Protein A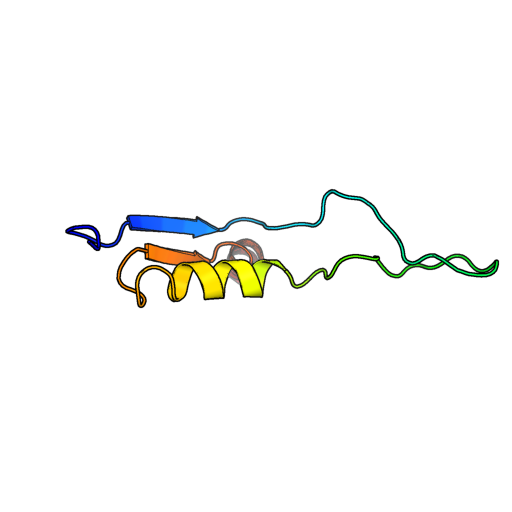F-A0A382A3J3-F1 (afdb_monomer_lite)

Foldseek 3Di:
DADPQAAEDEDADDADPPQAADDDDPDDGPHHPDDRCVVVVVQVCCCCPPPNRHHDYHYNNCVVVVVVVD

Radius of gyration: 17.07 Å; chains: 1; bounding box: 42×14×47 Å

Organism: NCBI:txid408172

InterPro domains:
  IPR005534 Curli production assembly/transport component CsgG [PF03783] (3-70)

Secondary structure (DSSP, 8-state):
---SSPEEEEE------S-PBPP-SSS---SBSS-TTHHHHHHHHHHHHHHHTSEEEEE-TTHHHHHH--

Structure (mmCIF, N/CA/C/O backbone):
data_AF-A0A382A3J3-F1
#
_entry.id   AF-A0A382A3J3-F1
#
loop_
_atom_site.group_PDB
_atom_site.id
_atom_site.type_symbol
_atom_site.label_atom_id
_atom_site.label_alt_id
_atom_site.label_comp_id
_atom_site.label_asym_id
_atom_site.label_entity_id
_atom_site.label_seq_id
_atom_site.pdbx_PDB_ins_code
_atom_site.Cartn_x
_atom_s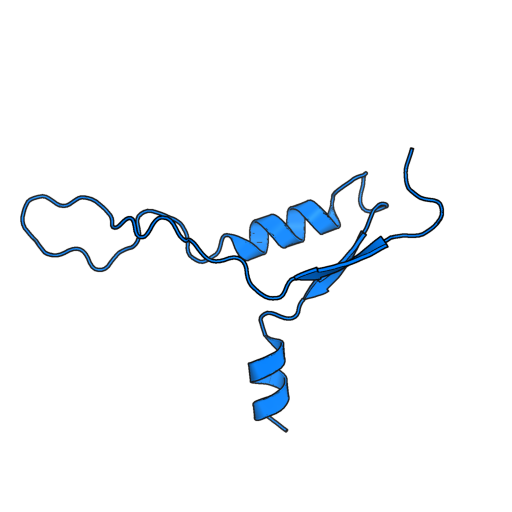ite.Cartn_y
_atom_site.Cartn_z
_atom_site.occupancy
_atom_site.B_iso_or_equiv
_atom_site.auth_seq_id
_atom_site.auth_comp_id
_atom_site.auth_asym_id
_atom_site.auth_atom_id
_atom_site.pdbx_PDB_model_num
ATOM 1 N N . MET A 1 1 ? -20.376 -2.937 7.499 1.00 82.12 1 MET A N 1
ATOM 2 C CA . MET A 1 1 ? -20.104 -2.690 8.934 1.00 82.12 1 MET A CA 1
ATOM 3 C C . MET A 1 1 ? -18.605 -2.873 9.169 1.00 82.12 1 MET A C 1
ATOM 5 O O . MET A 1 1 ? -18.059 -3.787 8.562 1.00 82.12 1 MET A O 1
ATOM 9 N N . PRO A 1 2 ? -17.906 -1.994 9.909 1.00 88.50 2 PRO A N 1
ATOM 10 C CA . PRO A 1 2 ? -16.501 -2.222 10.257 1.00 88.50 2 PRO A CA 1
ATOM 11 C C . PRO A 1 2 ? -16.362 -3.393 11.247 1.00 88.50 2 PRO A C 1
ATOM 13 O O . PRO A 1 2 ? -17.330 -3.695 11.948 1.00 88.50 2 PRO A O 1
ATOM 16 N N . PRO A 1 3 ? -15.191 -4.051 11.309 1.00 92.44 3 PRO A N 1
ATOM 17 C CA . PRO A 1 3 ? -14.946 -5.110 12.282 1.00 92.44 3 PRO A CA 1
ATOM 18 C C . PRO A 1 3 ? -14.968 -4.552 13.712 1.00 92.44 3 PRO A C 1
ATOM 20 O O . PRO A 1 3 ? -14.692 -3.371 13.929 1.00 92.44 3 PRO A O 1
ATOM 23 N N . VAL A 1 4 ? -15.272 -5.415 14.688 1.00 94.38 4 VAL A N 1
ATOM 24 C CA . VAL A 1 4 ? -15.287 -5.055 16.122 1.00 94.38 4 VAL A CA 1
ATOM 25 C C . VAL A 1 4 ? -13.921 -4.519 16.568 1.00 94.38 4 VAL A C 1
ATOM 27 O O . VAL A 1 4 ? -13.844 -3.568 17.341 1.00 94.38 4 VAL A O 1
ATOM 30 N N . GLN A 1 5 ? -12.842 -5.082 16.022 1.00 95.06 5 GLN A N 1
ATOM 31 C CA . GLN A 1 5 ? -11.473 -4.618 16.208 1.00 95.06 5 GLN A CA 1
ATOM 32 C C . GLN A 1 5 ? -10.792 -4.453 14.849 1.00 95.06 5 GLN A C 1
ATOM 34 O O . GLN A 1 5 ? -11.025 -5.239 13.931 1.00 95.06 5 GLN A O 1
ATOM 39 N N . LYS A 1 6 ? -9.922 -3.442 14.721 1.00 96.31 6 LYS A N 1
ATOM 40 C CA . LYS A 1 6 ? -9.090 -3.285 13.522 1.00 96.31 6 LYS A CA 1
ATOM 41 C C . LYS A 1 6 ? -8.236 -4.532 13.317 1.00 96.31 6 LYS A C 1
ATOM 43 O O . LYS A 1 6 ? -7.549 -4.965 14.238 1.00 96.31 6 LYS A O 1
ATOM 48 N N . VAL A 1 7 ? -8.232 -5.051 12.097 1.00 96.88 7 VAL A N 1
ATOM 49 C CA .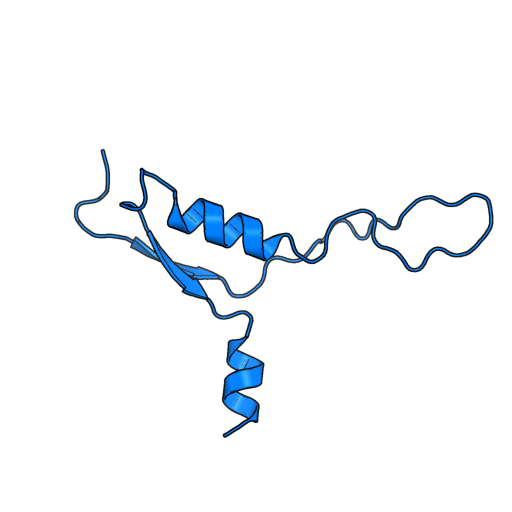 VAL A 1 7 ? -7.431 -6.217 11.728 1.00 96.88 7 VAL A CA 1
ATOM 50 C C . VAL A 1 7 ? -5.973 -5.780 11.532 1.00 96.88 7 VAL A C 1
ATOM 52 O O . VAL A 1 7 ? -5.723 -4.878 10.724 1.00 96.88 7 VAL A O 1
ATOM 55 N N . PRO A 1 8 ? -4.999 -6.368 12.250 1.00 96.19 8 PRO A N 1
ATOM 56 C CA . PRO A 1 8 ? -3.585 -6.102 12.010 1.00 96.19 8 PRO A CA 1
ATOM 57 C C . PRO A 1 8 ? -3.158 -6.646 10.646 1.00 96.19 8 PRO A C 1
ATOM 59 O O . PRO A 1 8 ? -3.436 -7.799 10.322 1.00 96.19 8 PRO A O 1
ATOM 62 N N . ILE A 1 9 ? -2.458 -5.836 9.854 1.00 95.12 9 ILE A N 1
ATOM 63 C CA . ILE A 1 9 ? -1.908 -6.253 8.561 1.00 95.12 9 ILE A CA 1
ATOM 64 C C . ILE A 1 9 ? -0.488 -5.724 8.393 1.00 95.12 9 ILE A C 1
ATOM 66 O O . ILE A 1 9 ? -0.219 -4.553 8.659 1.00 95.12 9 ILE A O 1
ATOM 70 N N . ALA A 1 10 ? 0.419 -6.584 7.934 1.00 94.50 10 ALA A N 1
ATOM 71 C CA . ALA A 1 10 ? 1.798 -6.221 7.631 1.00 94.50 10 ALA A CA 1
ATOM 72 C C . ALA A 1 10 ? 2.031 -6.224 6.117 1.00 94.50 10 ALA A C 1
ATOM 74 O O . ALA A 1 10 ? 1.763 -7.222 5.450 1.00 94.50 10 ALA A O 1
ATOM 75 N N . VAL A 1 11 ? 2.558 -5.121 5.581 1.00 93.31 11 VAL A N 1
ATOM 76 C CA . VAL A 1 11 ? 2.955 -5.020 4.168 1.00 93.31 11 VAL A CA 1
ATOM 77 C C . VAL A 1 11 ? 4.475 -5.107 4.075 1.00 93.31 11 VAL A C 1
ATOM 79 O O . VAL A 1 11 ? 5.180 -4.209 4.543 1.00 93.31 11 VAL A O 1
ATOM 82 N N . TYR A 1 12 ? 4.965 -6.196 3.479 1.00 91.06 12 TYR A N 1
ATOM 83 C CA . TYR A 1 12 ? 6.395 -6.495 3.329 1.00 91.06 12 TYR A CA 1
ATOM 84 C C . TYR A 1 12 ? 6.978 -5.943 2.036 1.00 91.06 12 TYR A C 1
ATOM 86 O O . TYR A 1 12 ? 8.002 -5.267 2.062 1.00 91.06 12 TYR A O 1
ATOM 94 N N . SER A 1 13 ? 6.314 -6.211 0.917 1.00 90.69 13 SER A N 1
ATOM 95 C CA . SER A 1 13 ? 6.693 -5.722 -0.401 1.00 90.69 13 SER A CA 1
ATOM 96 C C . SER A 1 13 ? 5.454 -5.614 -1.284 1.00 90.69 13 SER A C 1
ATOM 98 O O . SER A 1 13 ? 4.460 -6.313 -1.089 1.00 90.69 13 SER A O 1
ATOM 100 N N . PHE A 1 14 ? 5.509 -4.698 -2.245 1.00 91.81 14 PHE A N 1
ATOM 101 C CA . PHE A 1 14 ? 4.521 -4.585 -3.309 1.00 91.81 14 PHE A CA 1
ATOM 102 C C . PHE A 1 14 ? 5.254 -4.116 -4.562 1.00 91.81 14 PHE A C 1
ATOM 104 O O . PHE A 1 14 ? 5.457 -2.918 -4.773 1.00 91.81 14 PHE A O 1
ATOM 111 N N . THR A 1 15 ? 5.763 -5.091 -5.310 1.00 91.12 15 THR A N 1
ATOM 112 C CA . THR A 1 15 ? 6.640 -4.893 -6.465 1.00 91.12 15 THR A CA 1
ATOM 113 C C . THR A 1 15 ? 5.894 -5.167 -7.758 1.00 91.12 15 THR A C 1
ATOM 115 O O . THR A 1 15 ? 5.025 -6.036 -7.813 1.00 91.12 15 THR A O 1
ATOM 118 N N . ASP A 1 16 ? 6.266 -4.448 -8.812 1.00 91.69 16 ASP A N 1
ATOM 119 C CA . ASP A 1 16 ? 5.805 -4.766 -10.156 1.00 91.69 16 ASP A CA 1
ATOM 120 C C . ASP A 1 16 ? 6.405 -6.106 -10.612 1.00 91.69 16 ASP A C 1
ATOM 122 O O . ASP A 1 16 ? 7.621 -6.286 -10.600 1.00 91.69 16 ASP A O 1
ATOM 126 N N . MET A 1 17 ? 5.542 -7.045 -11.003 1.00 92.25 17 MET A N 1
ATOM 127 C CA . MET A 1 17 ? 5.930 -8.356 -11.536 1.00 92.25 17 MET A CA 1
ATOM 128 C C . MET A 1 17 ? 5.669 -8.483 -13.042 1.00 92.25 17 MET A C 1
ATOM 130 O O . MET A 1 17 ? 5.876 -9.550 -13.610 1.00 92.25 17 MET A O 1
ATOM 134 N N . THR A 1 18 ? 5.216 -7.417 -13.708 1.00 91.62 18 THR A N 1
ATOM 135 C CA . THR A 1 18 ? 4.940 -7.442 -15.153 1.00 91.62 18 THR A CA 1
ATOM 136 C C . THR A 1 18 ? 6.218 -7.460 -15.993 1.00 91.62 18 THR A C 1
ATOM 138 O O . THR A 1 18 ? 6.194 -7.891 -17.146 1.00 91.62 18 THR A O 1
ATOM 141 N N . GLY A 1 19 ? 7.327 -6.961 -15.432 1.00 86.00 19 GLY A N 1
ATOM 142 C CA . GLY A 1 19 ? 8.617 -6.842 -16.114 1.00 86.00 19 GLY A CA 1
ATOM 143 C C . GLY A 1 19 ? 8.613 -5.850 -17.279 1.00 86.00 19 GLY A C 1
ATOM 144 O O . GLY A 1 19 ? 9.565 -5.815 -18.060 1.0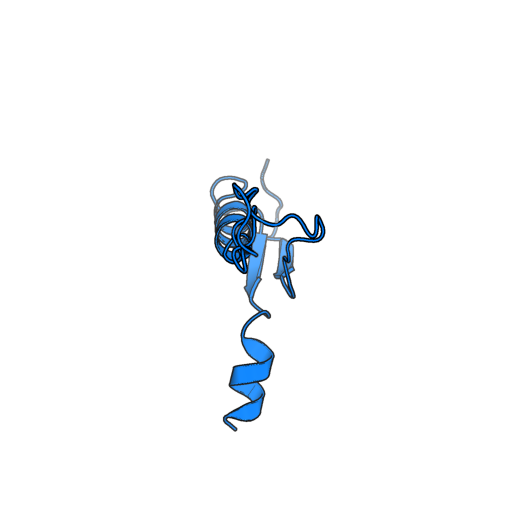0 86.00 19 GLY A O 1
ATOM 145 N N . GLN A 1 20 ? 7.550 -5.056 -17.423 1.00 86.62 20 GLN A N 1
ATOM 146 C CA . GLN A 1 20 ? 7.364 -4.189 -18.576 1.00 86.62 20 GLN A CA 1
ATOM 147 C C . GLN A 1 20 ? 8.275 -2.968 -18.486 1.00 86.62 20 GLN A C 1
ATOM 149 O O . GLN A 1 20 ? 8.308 -2.240 -17.489 1.00 86.62 20 GLN A O 1
ATOM 154 N N . ARG A 1 21 ? 8.993 -2.707 -19.575 1.00 85.06 21 ARG A N 1
ATOM 155 C CA . ARG A 1 21 ? 9.771 -1.482 -19.775 1.00 85.06 21 ARG A CA 1
ATOM 156 C C . ARG A 1 21 ? 8.993 -0.530 -20.664 1.00 85.06 21 ARG A C 1
ATOM 158 O O . ARG A 1 21 ? 8.115 -0.954 -21.413 1.00 85.06 21 ARG A O 1
ATOM 165 N N . LYS A 1 22 ? 9.303 0.763 -20.586 1.00 83.81 22 LYS A N 1
ATOM 166 C CA . LYS A 1 22 ? 8.725 1.719 -21.534 1.00 83.81 22 LYS A CA 1
ATOM 167 C C . LYS A 1 22 ? 9.124 1.316 -22.968 1.00 83.81 22 LYS A C 1
ATOM 169 O O . LYS A 1 22 ? 10.293 0.982 -23.165 1.00 83.81 22 LYS A O 1
ATOM 174 N N . PRO A 1 23 ? 8.192 1.331 -23.939 1.00 78.94 23 PRO A N 1
ATOM 175 C CA . PRO A 1 23 ? 8.525 1.148 -25.348 1.00 78.94 23 PRO A CA 1
ATOM 176 C C . PRO A 1 23 ? 9.318 2.354 -25.862 1.00 78.94 23 PRO A C 1
ATOM 178 O O . PRO A 1 23 ? 9.077 3.477 -25.418 1.00 78.94 23 PRO A O 1
ATOM 181 N N . GLY A 1 24 ? 10.275 2.123 -26.764 1.00 73.75 24 GLY A N 1
ATOM 182 C CA . GLY A 1 24 ? 11.165 3.162 -27.284 1.00 73.75 24 GLY A CA 1
ATOM 183 C C . GLY A 1 24 ? 11.508 2.962 -28.752 1.00 73.75 24 GLY A C 1
ATOM 184 O O . GLY A 1 24 ? 11.643 1.829 -29.212 1.00 73.75 24 GLY A O 1
ATOM 185 N N . ASP A 1 25 ? 11.701 4.074 -29.456 1.00 70.19 25 ASP A N 1
ATOM 186 C CA . ASP A 1 25 ? 11.943 4.124 -30.902 1.00 70.19 25 ASP A CA 1
ATOM 187 C C . ASP A 1 25 ? 13.425 3.869 -31.250 1.00 70.19 25 ASP A C 1
ATOM 189 O O . ASP A 1 25 ? 14.087 4.681 -31.890 1.00 70.19 25 ASP A O 1
ATOM 193 N N . GLY A 1 26 ? 13.977 2.738 -30.795 1.00 67.50 26 GLY A N 1
ATOM 194 C CA . GLY A 1 26 ? 15.300 2.248 -31.219 1.00 67.50 26 GLY A CA 1
ATOM 195 C C . GLY A 1 26 ? 16.463 2.430 -30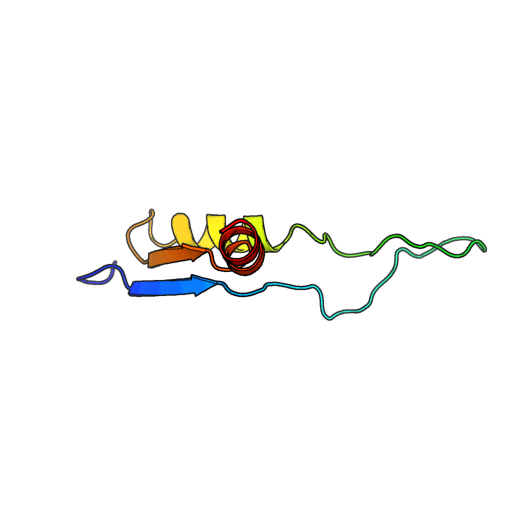.233 1.00 67.50 26 GLY A C 1
ATOM 196 O O . GLY A 1 26 ? 17.560 1.951 -30.512 1.00 67.50 26 GLY A O 1
ATOM 197 N N . VAL A 1 27 ? 16.248 3.043 -29.061 1.00 70.19 27 VAL A N 1
ATOM 198 C CA . VAL A 1 27 ? 17.250 3.133 -27.974 1.00 70.19 27 VAL A CA 1
ATOM 199 C C . VAL A 1 27 ? 16.808 2.284 -26.779 1.00 70.19 27 VAL A C 1
ATOM 201 O O . VAL A 1 27 ? 15.631 2.271 -26.420 1.00 70.19 27 VAL A O 1
ATOM 204 N N . ALA A 1 28 ? 17.745 1.575 -26.141 1.00 65.81 28 ALA A N 1
ATOM 205 C CA . ALA A 1 28 ? 17.460 0.769 -24.956 1.00 65.81 28 ALA A CA 1
ATOM 206 C C . ALA A 1 28 ? 16.940 1.645 -23.799 1.00 65.81 28 ALA A C 1
ATOM 208 O O . ALA A 1 28 ? 17.679 2.439 -23.217 1.00 65.81 28 ALA A O 1
ATOM 209 N N . LEU A 1 29 ? 15.662 1.484 -23.444 1.00 68.12 29 LEU A N 1
ATOM 210 C CA . LEU A 1 29 ? 15.049 2.184 -22.317 1.00 68.12 29 LEU A CA 1
ATOM 211 C C . LEU A 1 29 ? 15.274 1.415 -21.011 1.00 68.12 29 LEU A C 1
ATOM 213 O O . LEU A 1 29 ? 14.898 0.252 -20.869 1.00 68.12 29 LEU A O 1
ATOM 217 N N . ILE A 1 30 ? 15.867 2.100 -20.031 1.00 77.50 30 ILE A N 1
ATOM 218 C CA . ILE A 1 30 ? 16.099 1.585 -18.668 1.00 77.50 30 ILE A CA 1
ATOM 219 C C . ILE A 1 30 ? 14.852 1.807 -17.784 1.00 77.50 30 ILE A C 1
ATOM 221 O O . ILE A 1 30 ? 14.700 1.201 -16.728 1.00 77.50 30 ILE A O 1
ATOM 225 N N . SER A 1 31 ? 13.923 2.667 -18.214 1.00 83.12 31 SER A N 1
ATOM 226 C CA . SER A 1 31 ? 12.719 3.002 -17.450 1.00 83.12 31 SER A CA 1
ATOM 227 C C . SER A 1 31 ? 11.665 1.892 -17.473 1.00 83.12 31 SER A C 1
ATOM 229 O O . SER A 1 31 ? 11.312 1.374 -18.533 1.00 83.12 31 SER A O 1
ATOM 231 N N . MET A 1 32 ? 11.096 1.594 -16.303 1.00 87.12 32 MET A N 1
ATOM 232 C CA . MET A 1 32 ? 9.952 0.687 -16.165 1.00 87.12 32 MET A CA 1
ATOM 233 C C . MET A 1 32 ? 8.663 1.344 -16.674 1.00 87.12 32 MET A C 1
ATOM 235 O O . MET A 1 32 ? 8.491 2.564 -16.568 1.00 87.12 32 MET A O 1
ATOM 239 N N . ALA A 1 33 ? 7.755 0.533 -17.217 1.00 88.38 33 ALA A N 1
ATOM 240 C CA . ALA A 1 33 ? 6.429 0.976 -17.646 1.00 88.38 33 ALA A CA 1
ATOM 241 C C . ALA A 1 33 ? 5.485 1.206 -16.455 1.00 88.38 33 ALA A C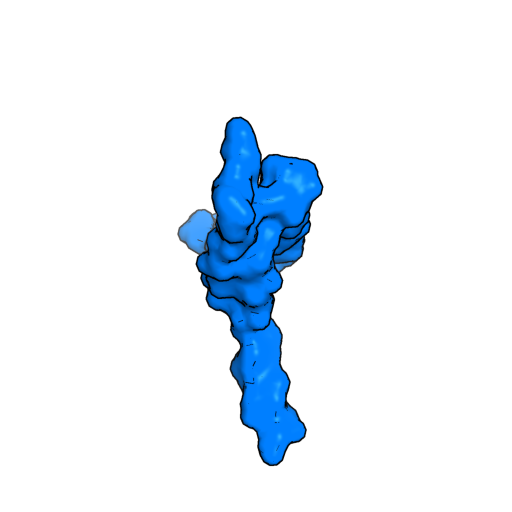 1
ATOM 243 O O . ALA A 1 33 ? 4.606 2.063 -16.523 1.00 88.38 33 ALA A O 1
ATOM 244 N N . VAL A 1 34 ? 5.693 0.479 -15.354 1.00 89.69 34 VAL A N 1
ATOM 245 C CA . VAL A 1 34 ? 4.904 0.591 -14.122 1.00 89.69 34 VAL A CA 1
ATOM 246 C C . VAL A 1 34 ? 5.694 1.330 -13.042 1.00 89.69 34 VAL A C 1
ATOM 248 O O . VAL A 1 34 ? 6.917 1.202 -12.917 1.00 89.69 34 VAL A O 1
ATOM 251 N N . THR A 1 35 ? 4.982 2.125 -12.239 1.00 90.88 35 THR A N 1
ATOM 252 C CA . THR A 1 35 ? 5.571 2.863 -11.118 1.00 90.88 35 THR A CA 1
ATOM 253 C C . THR A 1 35 ? 6.176 1.929 -10.073 1.00 90.88 35 THR A C 1
ATOM 255 O O . THR A 1 35 ? 5.555 0.966 -9.632 1.00 90.88 35 THR A O 1
ATOM 258 N N . GLN A 1 36 ? 7.373 2.275 -9.606 1.00 87.38 36 GLN A N 1
ATOM 259 C CA . GLN A 1 36 ? 8.058 1.566 -8.521 1.00 87.38 36 GLN A CA 1
ATOM 260 C C . GLN A 1 36 ? 7.595 2.046 -7.126 1.00 87.38 36 GLN A C 1
ATOM 262 O O . GLN A 1 36 ? 7.967 1.481 -6.100 1.00 87.38 36 GLN A O 1
ATOM 267 N N . GLY A 1 37 ? 6.736 3.073 -7.076 1.00 89.75 37 GLY A N 1
ATOM 268 C CA . GLY A 1 37 ? 6.144 3.628 -5.852 1.00 89.75 37 GLY A CA 1
ATOM 269 C C . GLY A 1 37 ? 4.749 3.088 -5.518 1.00 89.75 37 GLY A C 1
ATOM 270 O O . GLY A 1 37 ? 4.057 3.661 -4.678 1.00 89.75 37 GLY A O 1
ATOM 271 N N . ALA A 1 38 ? 4.295 2.017 -6.180 1.00 92.44 38 ALA A N 1
ATOM 272 C CA . ALA A 1 38 ? 2.922 1.517 -6.056 1.00 92.44 38 ALA A CA 1
ATOM 273 C C . ALA A 1 38 ? 2.551 1.097 -4.618 1.00 92.44 38 ALA A C 1
ATOM 275 O O . ALA A 1 38 ? 1.396 1.207 -4.208 1.00 92.44 38 ALA A O 1
ATOM 276 N N . HIS A 1 39 ? 3.540 0.683 -3.821 1.00 91.75 39 HIS A N 1
ATOM 277 C CA . HIS A 1 39 ? 3.348 0.312 -2.422 1.00 91.75 39 HIS A CA 1
ATOM 278 C C . HIS A 1 39 ? 2.746 1.457 -1.590 1.00 91.75 39 HIS A C 1
ATOM 280 O O . HIS A 1 39 ? 1.866 1.211 -0.770 1.00 91.75 39 HIS A O 1
ATOM 286 N N . VAL A 1 40 ? 3.122 2.718 -1.841 1.00 91.56 40 VAL A N 1
ATOM 287 C CA . VAL A 1 40 ? 2.564 3.883 -1.127 1.00 91.56 40 VAL A CA 1
ATOM 288 C C . VAL A 1 40 ? 1.047 3.952 -1.308 1.00 91.56 40 VAL A C 1
ATOM 290 O O . VAL A 1 40 ? 0.310 4.154 -0.342 1.00 91.56 40 VAL A O 1
ATOM 293 N N . TRP A 1 41 ? 0.565 3.717 -2.529 1.00 94.69 41 TRP A N 1
ATOM 294 C CA . TRP A 1 41 ? -0.862 3.713 -2.845 1.00 94.69 41 TRP A CA 1
ATOM 295 C C . TRP A 1 41 ? -1.604 2.570 -2.151 1.00 94.69 41 TRP A C 1
ATOM 297 O O . TRP A 1 41 ? -2.686 2.796 -1.602 1.00 94.69 41 TRP A O 1
ATOM 307 N N . LEU A 1 42 ? -1.012 1.373 -2.101 1.00 95.25 42 LEU A N 1
ATOM 308 C CA . LEU A 1 42 ? -1.564 0.238 -1.356 1.00 95.25 42 LEU A CA 1
ATOM 309 C C . LEU A 1 42 ? -1.715 0.577 0.132 1.00 95.25 42 LEU A C 1
ATOM 311 O O . LEU A 1 42 ? -2.790 0.397 0.704 1.00 95.25 42 LEU A O 1
ATOM 315 N N . LEU A 1 43 ? -0.667 1.119 0.755 1.00 94.75 43 LEU A N 1
ATOM 316 C CA . LEU A 1 43 ? -0.697 1.484 2.169 1.00 94.75 43 LEU A CA 1
ATOM 317 C C . LEU A 1 43 ? -1.758 2.545 2.470 1.00 94.75 43 LEU A C 1
ATOM 319 O O . LEU A 1 43 ? -2.504 2.410 3.440 1.00 94.75 43 LEU A O 1
ATOM 323 N N . GLN A 1 44 ? -1.857 3.583 1.638 1.00 95.69 44 GLN A N 1
ATOM 324 C CA . GLN A 1 44 ? -2.890 4.611 1.790 1.00 95.69 44 GLN A CA 1
ATOM 325 C C . GLN A 1 44 ? -4.299 4.034 1.625 1.00 95.69 44 GLN A C 1
ATOM 327 O O . GLN A 1 44 ? -5.203 4.395 2.379 1.00 95.69 44 GLN A O 1
ATOM 332 N N . SER A 1 45 ? -4.481 3.105 0.688 1.00 97.12 45 SER A N 1
ATOM 333 C CA . SER A 1 45 ? -5.759 2.423 0.473 1.00 97.12 45 SER A CA 1
ATOM 334 C C . SER A 1 45 ? -6.157 1.595 1.696 1.00 97.12 45 SER A C 1
ATOM 336 O O . SER A 1 45 ? -7.275 1.733 2.188 1.00 97.12 45 SER A O 1
ATOM 338 N N . LEU A 1 46 ? -5.225 0.824 2.268 1.00 96.62 46 LEU A N 1
ATOM 339 C CA . LEU A 1 46 ? -5.458 0.060 3.498 1.00 96.62 46 LEU A CA 1
ATOM 340 C C . LEU A 1 46 ? -5.755 0.971 4.700 1.00 96.62 46 LEU A C 1
ATOM 342 O O . LEU A 1 46 ? -6.669 0.691 5.472 1.00 96.62 46 LEU A O 1
ATOM 346 N N . LYS A 1 47 ? -5.039 2.094 4.841 1.00 96.19 47 LYS A N 1
ATOM 347 C CA . LYS A 1 47 ? -5.274 3.073 5.918 1.00 96.19 47 LYS A CA 1
ATOM 348 C C . LYS A 1 47 ? -6.637 3.763 5.807 1.00 96.19 47 LYS A C 1
ATOM 350 O O . LYS A 1 47 ? -7.192 4.149 6.831 1.00 96.19 47 LYS A O 1
ATOM 355 N N . ARG A 1 48 ? -7.178 3.931 4.595 1.00 97.06 48 ARG A N 1
ATOM 356 C CA . ARG A 1 48 ? -8.468 4.604 4.341 1.00 97.06 48 ARG A CA 1
ATOM 357 C C . ARG A 1 48 ? -9.656 3.648 4.252 1.00 97.06 48 ARG A C 1
ATOM 359 O O . ARG A 1 48 ? -10.792 4.093 4.421 1.00 97.06 48 ARG A O 1
ATOM 366 N N . ALA A 1 49 ? -9.419 2.357 4.028 1.00 96.44 49 ALA A N 1
ATOM 367 C CA . ALA A 1 49 ? -10.465 1.350 3.898 1.00 96.44 49 ALA A CA 1
ATOM 368 C C . ALA A 1 49 ? -11.454 1.392 5.075 1.00 96.44 49 ALA A C 1
ATOM 370 O O . ALA A 1 49 ? -11.070 1.489 6.247 1.00 96.44 49 ALA A O 1
ATOM 371 N N . GLY A 1 50 ? -12.748 1.367 4.749 1.00 94.81 50 GLY A N 1
ATOM 372 C CA . GLY A 1 50 ? -13.816 1.466 5.741 1.00 94.81 50 GLY A CA 1
ATOM 373 C C . GLY A 1 50 ? -13.755 2.734 6.594 1.00 94.81 50 GLY A C 1
ATOM 374 O O . GLY A 1 50 ? -13.958 2.654 7.806 1.00 94.81 50 GLY A O 1
ATOM 375 N N . ALA A 1 51 ? -13.413 3.878 5.989 1.00 95.00 51 ALA A N 1
ATOM 376 C CA . ALA A 1 51 ? -13.175 5.150 6.679 1.00 95.00 51 ALA A CA 1
ATOM 377 C C . ALA A 1 51 ? -12.092 5.049 7.776 1.00 95.00 51 ALA A C 1
ATOM 379 O O . ALA A 1 51 ? -12.207 5.641 8.848 1.00 95.00 51 ALA A O 1
ATOM 380 N N . GLY A 1 52 ? -11.061 4.235 7.526 1.00 95.06 52 GLY A N 1
ATOM 381 C CA . GLY A 1 52 ? -9.937 3.996 8.437 1.00 95.06 52 GLY A CA 1
ATOM 382 C C . GLY A 1 52 ? -10.253 3.122 9.651 1.00 95.06 52 GLY A C 1
ATOM 383 O O . GLY A 1 52 ? -9.469 3.076 10.606 1.00 95.06 52 GLY A O 1
ATOM 384 N N . LYS A 1 53 ? -11.390 2.417 9.638 1.00 96.25 53 LYS A N 1
ATOM 385 C CA . LYS A 1 53 ? -11.843 1.559 10.746 1.00 96.25 53 LYS A CA 1
ATOM 386 C C . LYS A 1 53 ? -11.516 0.080 10.557 1.00 96.25 53 LYS A C 1
ATOM 388 O O . LYS A 1 53 ? -11.765 -0.697 11.468 1.00 96.25 53 LYS A O 1
ATOM 393 N N . TRP A 1 54 ? -10.999 -0.324 9.398 1.00 96.69 54 TRP A N 1
ATOM 394 C CA . TRP A 1 54 ? -10.828 -1.746 9.085 1.00 96.69 54 TRP A CA 1
ATOM 395 C C . TRP A 1 54 ? -9.474 -2.306 9.506 1.00 96.69 54 TRP A C 1
ATOM 397 O O . TRP A 1 54 ? -9.432 -3.385 10.089 1.00 96.69 54 TRP A O 1
ATOM 407 N N . PHE A 1 55 ? -8.384 -1.574 9.262 1.00 97.56 55 PHE A N 1
ATOM 408 C CA . PHE A 1 55 ? -7.036 -2.128 9.389 1.00 97.56 55 PHE A CA 1
ATOM 409 C C . PHE A 1 55 ? -6.129 -1.318 10.313 1.00 97.56 55 PHE A C 1
ATOM 411 O O . PHE A 1 55 ? -6.149 -0.085 10.325 1.00 97.56 55 PHE A O 1
ATOM 418 N N . MET A 1 56 ? -5.293 -2.037 11.059 1.00 96.44 56 MET A N 1
ATOM 419 C CA . MET A 1 56 ? -4.087 -1.513 11.690 1.00 96.44 56 MET A CA 1
ATOM 420 C C . MET A 1 56 ? -2.906 -1.887 10.789 1.00 96.44 56 MET A C 1
ATOM 422 O O . MET A 1 56 ? -2.458 -3.030 10.783 1.00 96.44 56 MET A O 1
ATOM 426 N N . VAL A 1 57 ? -2.455 -0.932 9.974 1.00 95.25 57 VAL A N 1
ATOM 427 C CA . VAL A 1 57 ? -1.442 -1.166 8.935 1.00 95.25 57 VAL A CA 1
ATOM 428 C C . VAL A 1 57 ? -0.041 -1.008 9.512 1.00 95.25 57 VAL A C 1
ATOM 430 O O . VAL A 1 57 ? 0.284 0.035 10.077 1.00 95.25 57 VAL A O 1
ATOM 433 N N . VAL A 1 58 ? 0.793 -2.026 9.321 1.00 93.19 58 VAL A N 1
ATOM 434 C CA . VAL A 1 58 ? 2.193 -2.063 9.742 1.00 93.19 58 VAL A CA 1
ATOM 435 C C . VAL A 1 58 ? 3.093 -2.131 8.510 1.00 93.19 58 VAL A C 1
ATOM 437 O O . VAL A 1 58 ? 3.004 -3.056 7.702 1.00 93.19 58 VAL A O 1
ATOM 440 N N . GLU A 1 59 ? 3.980 -1.151 8.369 1.00 90.00 59 GLU A N 1
ATOM 441 C CA . GLU A 1 59 ? 4.913 -1.060 7.243 1.00 90.00 59 GLU A CA 1
ATOM 442 C C . GLU A 1 59 ? 6.195 -1.834 7.576 1.00 90.00 59 GLU A C 1
ATOM 444 O O . GLU A 1 59 ? 6.811 -1.614 8.621 1.00 90.00 59 GLU A O 1
ATOM 449 N N . ARG A 1 60 ? 6.597 -2.770 6.710 1.00 88.25 60 ARG A N 1
ATOM 450 C CA . ARG A 1 60 ? 7.833 -3.561 6.876 1.00 88.25 60 ARG A CA 1
ATOM 451 C C . ARG A 1 60 ? 8.866 -3.299 5.779 1.00 88.25 60 ARG A C 1
ATOM 453 O O . ARG A 1 60 ? 9.993 -3.761 5.903 1.00 88.25 60 ARG A O 1
ATOM 460 N N . ILE A 1 61 ? 8.512 -2.512 4.762 1.00 80.56 61 ILE A N 1
ATOM 461 C CA . ILE A 1 61 ? 9.339 -2.236 3.575 1.00 80.56 61 ILE A CA 1
ATOM 462 C C . ILE A 1 61 ? 10.695 -1.602 3.952 1.00 80.56 61 ILE A C 1
ATOM 464 O O . ILE A 1 61 ? 11.718 -1.965 3.384 1.00 80.56 61 ILE A O 1
ATOM 468 N N . GLY A 1 62 ? 10.731 -0.708 4.949 1.00 75.56 62 GLY A N 1
ATOM 469 C CA . GLY A 1 62 ? 11.965 -0.075 5.444 1.00 75.56 62 GLY A CA 1
ATOM 470 C C . GLY A 1 62 ? 12.622 -0.769 6.642 1.00 75.56 62 GLY A C 1
ATOM 471 O O . GLY A 1 62 ? 13.646 -0.297 7.131 1.00 75.56 62 GLY A O 1
ATOM 472 N N . LEU A 1 63 ? 12.056 -1.875 7.145 1.00 79.75 63 LEU A N 1
ATOM 473 C CA . LEU A 1 63 ? 12.521 -2.494 8.392 1.00 79.75 63 LEU A CA 1
ATOM 474 C C . LEU A 1 63 ? 13.959 -3.017 8.275 1.00 79.75 63 LEU A C 1
ATOM 476 O O . LEU A 1 63 ? 14.728 -2.893 9.220 1.00 79.75 63 LEU A O 1
ATOM 480 N N . ALA A 1 64 ? 14.337 -3.555 7.114 1.00 69.56 64 ALA A N 1
ATOM 481 C CA . ALA A 1 64 ? 15.696 -4.035 6.875 1.00 69.56 64 ALA A CA 1
ATOM 482 C C . ALA A 1 64 ? 16.747 -2.913 6.965 1.00 69.56 64 ALA A C 1
ATOM 484 O O . ALA A 1 64 ? 17.842 -3.153 7.466 1.00 69.56 64 ALA A O 1
ATOM 485 N N . ASN A 1 65 ? 16.406 -1.691 6.534 1.00 73.44 65 ASN A N 1
ATOM 486 C CA . ASN A 1 65 ? 17.290 -0.529 6.658 1.00 73.44 65 ASN A CA 1
ATOM 487 C C . ASN A 1 65 ? 17.420 -0.102 8.126 1.00 73.44 65 ASN A C 1
ATOM 489 O O . ASN A 1 65 ? 18.529 0.061 8.618 1.00 73.44 65 ASN A O 1
ATOM 493 N N . LEU A 1 66 ? 16.298 -0.045 8.854 1.00 74.31 66 LEU A N 1
ATOM 494 C CA . LEU A 1 66 ? 16.280 0.299 10.283 1.00 74.31 66 LEU A CA 1
ATOM 495 C C . LEU A 1 66 ? 17.052 -0.700 11.161 1.00 74.31 66 LEU A C 1
ATOM 497 O O . LEU A 1 66 ? 17.612 -0.315 12.182 1.00 74.31 66 LEU A O 1
ATOM 501 N N . LEU A 1 67 ? 17.065 -1.984 10.791 1.00 78.88 67 LEU A N 1
ATOM 502 C CA . LEU A 1 67 ? 17.820 -3.020 11.504 1.00 78.88 67 LEU A CA 1
ATOM 503 C C . LEU A 1 67 ? 19.325 -2.973 11.211 1.00 78.88 67 LEU A C 1
ATOM 505 O O . LEU A 1 67 ? 20.095 -3.474 12.019 1.00 78.88 67 LEU A O 1
ATOM 509 N N . LYS A 1 68 ? 19.737 -2.404 10.072 1.00 75.44 68 LYS A N 1
ATOM 510 C CA . LYS A 1 68 ? 21.147 -2.266 9.672 1.00 75.44 68 LYS A CA 1
ATOM 511 C C . LYS A 1 68 ? 21.845 -1.056 10.291 1.00 75.44 68 LYS A C 1
ATOM 513 O O . LYS A 1 68 ? 23.066 -1.045 10.354 1.00 75.44 68 LYS A O 1
ATOM 518 N N . GLU A 1 69 ? 21.084 -0.039 10.683 1.00 72.69 69 GLU A N 1
ATOM 519 C CA . GLU A 1 69 ? 21.595 1.194 11.302 1.00 72.69 69 GLU A CA 1
ATOM 520 C C . GLU A 1 69 ? 21.758 1.089 12.835 1.00 72.69 69 GLU A C 1
ATOM 522 O O . GLU A 1 69 ? 22.075 2.082 13.488 1.00 72.69 69 GLU A O 1
ATOM 527 N N . ARG A 1 70 ? 21.544 -0.096 13.420 1.00 64.00 70 ARG A N 1
ATOM 528 C CA . ARG A 1 70 ? 21.760 -0.407 14.842 1.00 64.00 70 ARG A CA 1
ATOM 529 C C . ARG A 1 70 ? 22.930 -1.361 15.019 1.00 64.00 70 ARG A C 1
ATOM 531 O O . ARG A 1 70 ? 23.583 -1.242 16.076 1.00 64.00 70 ARG A O 1
#

Sequence (70 aa):
MPPVQKVPIAVYSFTDMTGQRKPGDGVALISMAVTQGAHVWLLQSLKRAGAGKWFMVVERIGLANLLKER

pLDDT: mean 87.39, std 9.4, range [64.0, 97.56]